Protein AF-A0A6J1KXQ1-F1 (afdb_monomer_lite)

Radius of gyration: 30.74 Å; chains: 1; bounding box: 51×50×82 Å

Structure (mmCIF, N/CA/C/O backbone):
data_AF-A0A6J1KXQ1-F1
#
_entry.id   AF-A0A6J1KXQ1-F1
#
loop_
_atom_site.group_PDB
_atom_site.id
_atom_site.type_symbol
_atom_site.label_atom_id
_atom_site.label_alt_id
_atom_site.label_comp_id
_atom_site.label_asym_id
_atom_site.label_entity_id
_atom_site.label_seq_id
_atom_site.pdbx_PDB_ins_code
_atom_site.Cartn_x
_atom_site.Cartn_y
_atom_site.Cartn_z
_atom_site.occupancy
_atom_site.B_iso_or_equiv
_atom_site.auth_seq_id
_atom_site.auth_comp_id
_atom_site.auth_asym_id
_atom_site.auth_atom_id
_atom_site.pdbx_PDB_model_num
ATOM 1 N N . MET A 1 1 ? 8.030 -15.011 -40.160 1.00 39.19 1 MET A N 1
ATOM 2 C CA . MET A 1 1 ? 8.715 -13.735 -40.463 1.00 39.19 1 MET A CA 1
ATOM 3 C C . MET A 1 1 ? 8.764 -12.886 -39.196 1.00 39.19 1 MET A C 1
ATOM 5 O O . MET A 1 1 ? 7.724 -12.435 -38.745 1.00 39.19 1 MET A O 1
ATOM 9 N N . ARG A 1 2 ? 9.942 -12.747 -38.571 1.00 48.31 2 ARG A N 1
ATOM 10 C CA . ARG A 1 2 ? 10.191 -11.894 -37.393 1.00 48.31 2 ARG A CA 1
ATOM 11 C C . ARG A 1 2 ? 11.111 -10.750 -37.828 1.00 48.31 2 ARG A C 1
ATOM 13 O O . ARG A 1 2 ? 12.315 -10.964 -37.844 1.00 48.31 2 ARG A O 1
ATOM 20 N N . HIS A 1 3 ? 10.586 -9.590 -38.219 1.00 50.69 3 HIS A N 1
ATOM 21 C CA . HIS A 1 3 ? 11.460 -8.466 -38.602 1.00 50.69 3 HIS A CA 1
ATOM 22 C C . HIS A 1 3 ? 10.944 -7.050 -38.288 1.00 50.69 3 HIS A C 1
ATOM 24 O O . HIS A 1 3 ? 11.648 -6.109 -38.593 1.00 50.69 3 HIS A O 1
ATOM 30 N N . ALA A 1 4 ? 9.807 -6.856 -37.610 1.00 56.34 4 ALA A N 1
ATOM 31 C CA . ALA A 1 4 ? 9.279 -5.498 -37.381 1.00 56.34 4 ALA A CA 1
ATOM 32 C C . ALA A 1 4 ? 9.903 -4.738 -36.183 1.00 56.34 4 ALA A C 1
ATOM 34 O O . ALA A 1 4 ? 9.775 -3.527 -36.081 1.00 56.34 4 ALA A O 1
ATOM 35 N N . SER A 1 5 ? 10.572 -5.429 -35.249 1.00 58.38 5 SER A N 1
ATOM 36 C CA . SER A 1 5 ? 11.021 -4.823 -33.977 1.00 58.38 5 SER A CA 1
ATOM 37 C C . SER A 1 5 ? 12.405 -4.162 -34.036 1.00 58.38 5 SER A C 1
ATOM 39 O O . SER A 1 5 ? 12.745 -3.416 -33.122 1.00 58.38 5 SER A O 1
ATOM 41 N N . LYS A 1 6 ? 13.216 -4.436 -35.066 1.00 60.62 6 LYS A N 1
ATOM 42 C CA . LYS A 1 6 ? 14.596 -3.919 -35.158 1.00 60.62 6 LYS A CA 1
ATOM 43 C C . LYS A 1 6 ? 14.711 -2.616 -35.947 1.00 60.62 6 LYS A C 1
ATOM 45 O O . LYS A 1 6 ? 15.696 -1.910 -35.771 1.00 60.62 6 LYS A O 1
ATOM 50 N N . ASP A 1 7 ? 13.703 -2.274 -36.742 1.00 57.94 7 ASP A N 1
ATOM 51 C CA . ASP A 1 7 ? 13.727 -1.088 -37.605 1.00 57.94 7 ASP A CA 1
ATOM 52 C C . ASP A 1 7 ? 13.718 0.220 -36.795 1.00 57.94 7 ASP A C 1
ATOM 54 O O . ASP A 1 7 ? 14.303 1.219 -37.206 1.00 57.94 7 ASP A O 1
ATOM 58 N N . LEU A 1 8 ? 13.147 0.193 -35.584 1.00 56.62 8 LEU A N 1
ATOM 59 C CA . LEU A 1 8 ? 13.133 1.332 -34.659 1.00 56.62 8 LEU A CA 1
ATOM 60 C C . LEU A 1 8 ? 14.508 1.630 -34.041 1.00 56.62 8 LEU A C 1
ATOM 62 O O . LEU A 1 8 ? 14.775 2.771 -33.676 1.00 56.62 8 LEU A O 1
ATOM 66 N N . LEU A 1 9 ? 15.402 0.637 -33.971 1.00 61.03 9 LEU A N 1
ATOM 67 C CA . LEU A 1 9 ? 16.758 0.807 -33.431 1.00 61.03 9 LEU A CA 1
ATOM 68 C C . LEU A 1 9 ? 17.703 1.501 -34.425 1.00 61.03 9 LEU A C 1
ATOM 70 O O . LEU A 1 9 ? 18.808 1.902 -34.067 1.00 61.03 9 LEU A O 1
ATOM 74 N N . CYS A 1 10 ? 17.296 1.641 -35.690 1.00 57.81 10 CYS A N 1
ATOM 75 C CA . CYS A 1 10 ? 18.100 2.296 -36.719 1.00 57.81 10 CYS A CA 1
ATOM 76 C C . CYS A 1 10 ? 17.979 3.830 -36.703 1.00 57.81 10 CYS A C 1
ATOM 78 O O . CYS A 1 10 ? 18.825 4.493 -37.299 1.00 57.81 10 CYS A O 1
ATOM 80 N N . LEU A 1 11 ? 16.977 4.391 -36.013 1.00 57.50 11 LEU A N 1
ATOM 81 C CA . LEU A 1 11 ? 16.743 5.840 -35.917 1.00 57.50 11 LEU A CA 1
ATOM 82 C C . LEU A 1 11 ? 17.670 6.547 -34.913 1.00 57.50 11 LEU A C 1
ATOM 84 O O . LEU A 1 11 ? 17.860 7.753 -35.007 1.00 57.50 11 LEU A O 1
ATOM 88 N N . GLU A 1 12 ? 18.272 5.808 -33.978 1.00 57.66 12 GLU A N 1
ATOM 89 C CA . GLU A 1 12 ? 19.123 6.355 -32.907 1.00 57.66 12 GLU A CA 1
ATOM 90 C C . GLU A 1 12 ? 20.571 6.636 -33.361 1.00 57.66 12 GLU A C 1
ATOM 92 O O . GLU A 1 12 ? 21.398 7.156 -32.607 1.00 57.66 12 GLU A O 1
ATOM 97 N N . ARG A 1 13 ? 20.920 6.294 -34.610 1.00 58.19 13 ARG A N 1
ATOM 98 C CA . ARG A 1 13 ? 22.289 6.454 -35.107 1.00 58.19 13 ARG A CA 1
ATOM 99 C C . ARG A 1 13 ? 22.569 7.938 -35.404 1.00 58.19 13 ARG A C 1
ATOM 101 O O . ARG A 1 13 ? 21.995 8.519 -36.320 1.00 58.19 13 ARG A O 1
ATOM 108 N N . LYS A 1 14 ? 23.468 8.512 -34.597 1.00 55.47 14 LYS A N 1
ATOM 109 C CA . LYS A 1 14 ? 23.847 9.931 -34.402 1.00 55.47 14 LYS A CA 1
ATOM 110 C C . LYS A 1 14 ? 24.273 10.769 -35.625 1.00 55.47 14 LYS A C 1
ATOM 112 O O . LYS A 1 14 ? 24.676 11.909 -35.430 1.00 55.47 14 LYS A O 1
ATOM 117 N N . ASP A 1 15 ? 24.120 10.283 -36.856 1.00 58.53 15 ASP A N 1
ATOM 118 C CA . ASP A 1 15 ? 24.667 10.941 -38.056 1.00 58.53 15 ASP A CA 1
ATOM 119 C C . ASP A 1 15 ? 23.608 11.366 -39.091 1.00 58.53 15 ASP A C 1
ATOM 121 O O . ASP A 1 15 ? 23.948 11.756 -40.209 1.00 58.53 15 ASP A O 1
ATOM 125 N N . LEU A 1 16 ? 22.314 11.305 -38.759 1.00 55.84 16 LEU A N 1
ATOM 126 C CA . LEU A 1 16 ? 21.260 11.778 -39.660 1.00 55.84 16 LEU A CA 1
ATOM 127 C C . LEU A 1 16 ? 20.941 13.261 -39.395 1.00 55.84 16 LEU A C 1
ATOM 129 O O . LEU A 1 16 ? 20.639 13.618 -38.255 1.00 55.84 16 LEU A O 1
ATOM 133 N N . PRO A 1 17 ? 20.963 14.138 -40.421 1.00 59.06 17 PRO A N 1
ATOM 134 C CA . PRO A 1 17 ? 20.551 15.528 -40.260 1.00 59.06 17 PRO A CA 1
ATOM 135 C C . PRO A 1 17 ? 19.095 15.575 -39.781 1.00 59.06 17 PRO A C 1
ATOM 137 O O . PRO A 1 17 ? 18.227 14.892 -40.332 1.00 59.06 17 PRO A O 1
ATOM 140 N N . SER A 1 18 ? 18.831 16.388 -38.758 1.00 57.72 18 SER A N 1
ATOM 141 C CA . SER A 1 18 ? 17.549 16.480 -38.038 1.00 57.72 18 SER A CA 1
ATOM 142 C C . SER A 1 18 ? 16.326 16.681 -38.947 1.00 57.72 18 SER A C 1
ATOM 144 O O . SER A 1 18 ? 15.243 16.191 -38.635 1.00 57.72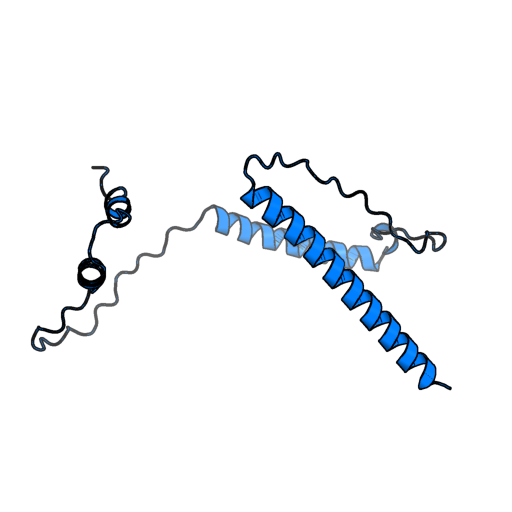 18 SER A O 1
ATOM 146 N N . SER A 1 19 ? 16.503 17.300 -40.118 1.00 57.25 19 SER A N 1
ATOM 147 C CA . SER A 1 19 ? 15.448 17.517 -41.120 1.00 57.25 19 SER A CA 1
ATOM 148 C C . SER A 1 19 ? 14.927 16.238 -41.803 1.00 57.25 19 SER A C 1
ATOM 150 O O . SER A 1 19 ? 13.789 16.212 -42.281 1.00 57.25 19 SER A O 1
ATOM 152 N N . SER A 1 20 ? 15.726 15.165 -41.850 1.00 57.50 20 SER A N 1
ATOM 153 C CA . SER A 1 20 ? 15.358 13.894 -42.500 1.00 57.50 20 SER A CA 1
ATOM 154 C C . SER A 1 20 ? 14.415 13.050 -41.632 1.00 57.50 20 SER A C 1
ATOM 156 O O . SER A 1 20 ? 13.484 12.420 -42.139 1.00 57.50 20 SER A O 1
ATOM 158 N N . LEU A 1 21 ? 14.603 13.094 -40.308 1.00 62.31 21 LEU A N 1
ATOM 159 C CA . LEU A 1 21 ? 13.787 12.352 -39.343 1.00 62.31 21 LEU A CA 1
ATOM 160 C C . LEU A 1 21 ? 12.356 12.913 -39.301 1.00 62.31 21 LEU A C 1
ATOM 162 O O . LEU A 1 21 ? 11.390 12.165 -39.460 1.00 62.31 21 LEU A O 1
ATOM 166 N N . GLU A 1 22 ? 12.213 14.235 -39.169 1.00 60.06 22 GLU A N 1
ATOM 167 C CA . GLU A 1 22 ? 10.897 14.890 -39.121 1.00 60.06 22 GLU A CA 1
ATOM 168 C C . GLU A 1 22 ? 10.073 14.635 -40.391 1.00 60.06 22 GLU A C 1
ATOM 170 O O . GLU A 1 22 ? 8.864 14.423 -40.319 1.00 60.06 22 GLU A O 1
ATOM 175 N N . SER A 1 23 ? 10.730 14.555 -41.552 1.00 62.12 23 SER A N 1
ATOM 176 C CA . SER A 1 23 ? 10.072 14.264 -42.832 1.00 62.12 23 SER A CA 1
ATOM 177 C C . SER A 1 23 ? 9.555 12.820 -42.942 1.00 62.12 23 SER A C 1
ATOM 179 O O . SER A 1 23 ? 8.597 12.577 -43.674 1.00 62.12 23 SER A O 1
ATOM 181 N N . SER A 1 24 ? 10.159 11.870 -42.219 1.00 59.56 24 SER A N 1
ATOM 182 C CA . SER A 1 24 ? 9.761 10.450 -42.196 1.00 59.56 24 SER A CA 1
ATOM 183 C C . SER A 1 24 ? 8.602 10.173 -41.226 1.00 59.56 24 SER A C 1
ATOM 185 O O . SER A 1 24 ? 7.798 9.269 -41.449 1.00 59.56 24 SER A O 1
ATOM 187 N N . LEU A 1 25 ? 8.471 10.982 -40.167 1.00 60.22 25 LEU A N 1
ATOM 188 C CA . LEU A 1 25 ? 7.388 10.871 -39.179 1.00 60.22 25 LEU A CA 1
ATOM 189 C C . LEU A 1 25 ? 6.097 11.600 -39.589 1.00 60.22 25 LEU A C 1
ATOM 191 O O . LEU A 1 25 ? 5.052 11.421 -38.960 1.00 60.22 25 LEU A O 1
ATOM 195 N N . LEU A 1 26 ? 6.137 12.414 -40.645 1.00 59.78 26 LEU A N 1
ATOM 196 C CA . LEU A 1 26 ? 4.966 13.120 -41.158 1.00 59.78 26 LEU A CA 1
ATOM 197 C C . LEU A 1 26 ? 4.094 12.196 -42.020 1.00 59.78 26 LEU A C 1
ATOM 199 O O . LEU A 1 26 ? 4.280 12.057 -43.226 1.00 59.78 26 LEU A O 1
ATOM 203 N N . VAL A 1 27 ? 3.068 11.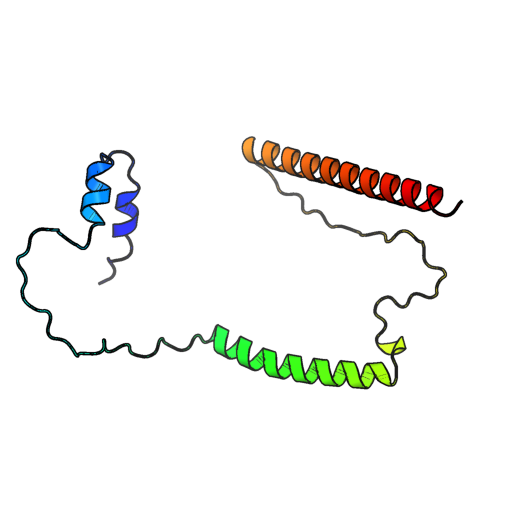617 -41.395 1.00 55.69 27 VAL A N 1
ATOM 204 C CA . VAL A 1 27 ? 2.059 10.751 -42.040 1.00 55.69 27 VAL A CA 1
ATOM 205 C C . VAL A 1 27 ? 1.103 11.525 -42.972 1.00 55.69 27 VAL A C 1
ATOM 207 O O . VAL A 1 27 ? 0.427 10.927 -43.806 1.00 55.69 27 VAL A O 1
ATOM 210 N N . CYS A 1 28 ? 1.081 12.862 -42.922 1.00 48.38 28 CYS A N 1
ATOM 211 C CA . CYS A 1 28 ? 0.237 13.689 -43.791 1.00 48.38 28 CYS A CA 1
ATOM 212 C C . CYS A 1 28 ? 1.070 14.565 -44.735 1.00 48.38 28 CYS A C 1
ATOM 214 O O . CYS A 1 28 ? 1.502 15.664 -44.386 1.00 48.38 28 CYS A O 1
ATOM 216 N N . LYS A 1 29 ? 1.246 14.101 -45.976 1.00 53.00 29 LYS A N 1
ATOM 217 C CA . LYS A 1 29 ? 1.860 14.881 -47.058 1.00 53.00 29 LYS A CA 1
ATOM 218 C C . LYS A 1 29 ? 0.860 15.932 -47.556 1.00 53.00 29 LYS A C 1
ATOM 220 O O . LYS A 1 29 ? -0.182 15.587 -48.110 1.00 53.00 29 LYS A O 1
ATOM 225 N N . LYS A 1 30 ? 1.172 17.220 -47.377 1.00 56.25 30 LYS A N 1
ATOM 226 C CA . LYS A 1 30 ? 0.293 18.369 -47.686 1.00 56.25 30 LYS A CA 1
ATOM 227 C C . LYS A 1 30 ? 0.132 18.649 -49.193 1.00 56.25 30 LYS A C 1
ATOM 229 O O . LYS A 1 30 ? 0.054 19.798 -49.598 1.00 56.25 30 LYS A O 1
ATOM 234 N N . ASN A 1 31 ? 0.087 17.628 -50.048 1.00 55.72 31 ASN A N 1
ATOM 235 C CA . ASN A 1 31 ? -0.064 17.810 -51.492 1.00 55.72 31 ASN A CA 1
ATOM 236 C C . ASN A 1 31 ? -0.892 16.662 -52.094 1.00 55.72 31 ASN A C 1
ATOM 238 O O . ASN A 1 31 ? -0.374 15.846 -52.852 1.00 55.72 31 ASN A O 1
ATOM 242 N N . SER A 1 32 ? -2.179 16.572 -51.766 1.00 47.19 32 SER A N 1
ATOM 243 C CA . SER A 1 32 ? -3.124 15.885 -52.650 1.00 47.19 32 SER A CA 1
ATOM 244 C C . SER A 1 32 ? -4.471 16.589 -52.602 1.00 47.19 32 SER A C 1
ATOM 246 O O . SER A 1 32 ? -4.997 16.935 -51.546 1.00 47.19 32 SER A O 1
ATOM 248 N N . THR A 1 33 ? -4.955 16.904 -53.793 1.00 45.31 33 THR A N 1
ATOM 249 C CA . THR A 1 33 ? -6.247 17.509 -54.060 1.00 45.31 33 THR A CA 1
ATOM 250 C C . THR A 1 33 ? -7.362 16.648 -53.476 1.00 45.31 33 THR A C 1
ATOM 252 O O . THR A 1 33 ? -7.373 15.430 -53.631 1.00 45.31 33 THR A O 1
ATOM 255 N N . SER A 1 34 ? -8.295 17.326 -52.806 1.00 49.50 34 SER A N 1
ATOM 256 C CA . SER A 1 34 ? -9.568 16.825 -52.290 1.00 49.50 34 SER A CA 1
ATOM 257 C C . SER A 1 34 ? -10.181 15.728 -53.170 1.00 49.50 34 SER A C 1
ATOM 259 O O . SER A 1 34 ? -10.828 16.019 -54.176 1.00 49.50 34 SER A O 1
ATOM 261 N N . LYS A 1 35 ? -10.044 14.470 -52.745 1.00 46.31 35 LYS A N 1
ATOM 262 C CA . LYS A 1 35 ? -11.092 13.472 -52.945 1.00 46.31 35 LYS A CA 1
ATOM 263 C C . LYS A 1 35 ? -11.777 13.288 -51.603 1.00 46.31 35 LYS A C 1
ATOM 265 O O . LYS A 1 35 ? -11.135 12.979 -50.605 1.00 46.31 35 LYS A O 1
ATOM 270 N N . GLU A 1 36 ? -13.067 13.575 -51.612 1.00 47.41 36 GLU A N 1
ATOM 271 C CA . GLU A 1 36 ? -13.991 13.422 -50.501 1.00 47.41 36 GLU A CA 1
ATOM 272 C C . GLU A 1 36 ? -13.792 12.045 -49.835 1.00 47.41 36 GLU A C 1
ATOM 274 O O . GLU A 1 36 ? -13.915 11.021 -50.515 1.00 47.41 36 GLU A O 1
ATOM 279 N N . PRO A 1 37 ? -13.435 11.973 -48.538 1.00 41.03 37 PRO A N 1
ATOM 280 C CA . PRO A 1 37 ? -13.399 10.702 -47.845 1.00 41.03 37 PRO A CA 1
ATOM 281 C C . PRO A 1 37 ? -14.842 10.256 -47.640 1.00 41.03 37 PRO A C 1
ATOM 283 O O . PRO A 1 37 ? -15.632 10.964 -47.011 1.00 41.03 37 PRO A O 1
ATOM 286 N N . CYS A 1 38 ? -15.169 9.083 -48.181 1.00 43.22 38 CYS A N 1
ATOM 287 C CA . CYS A 1 38 ? -16.414 8.375 -47.922 1.00 43.22 38 CYS A CA 1
ATOM 288 C C . CYS A 1 38 ? -16.682 8.376 -46.409 1.00 43.22 38 CYS A C 1
ATOM 290 O O . CYS A 1 38 ? -15.968 7.743 -45.630 1.00 43.22 38 CYS A O 1
ATOM 292 N N . ARG A 1 39 ? -17.677 9.156 -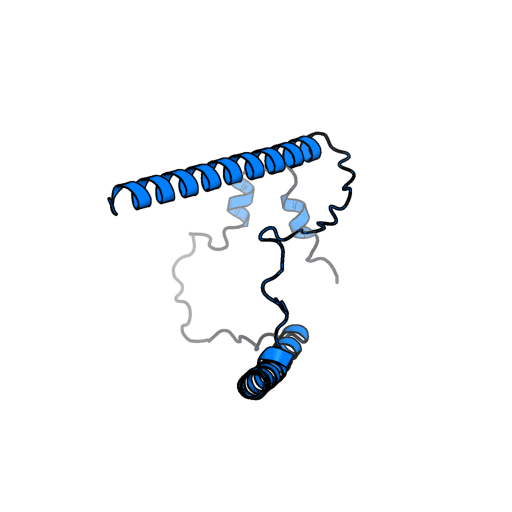45.980 1.00 55.81 39 ARG A N 1
ATOM 293 C CA . ARG A 1 39 ? -18.173 9.123 -44.608 1.00 55.81 39 ARG A CA 1
ATOM 294 C C . ARG A 1 39 ? -18.888 7.786 -44.397 1.00 55.81 39 ARG A C 1
ATOM 296 O O . ARG A 1 39 ? -19.710 7.406 -45.225 1.00 55.81 39 ARG A O 1
ATOM 303 N N . ASN A 1 40 ? -18.637 7.181 -43.232 1.00 53.22 40 ASN A N 1
ATOM 304 C CA . ASN A 1 40 ? -19.484 6.210 -42.514 1.00 53.22 40 ASN A CA 1
ATOM 305 C C . ASN A 1 40 ? -19.033 4.742 -42.428 1.00 53.22 40 ASN A C 1
ATOM 307 O O . ASN A 1 40 ? -19.854 3.902 -42.070 1.00 53.22 40 ASN A O 1
ATOM 311 N N . GLU A 1 41 ? -17.756 4.410 -42.603 1.00 60.25 41 GLU A N 1
ATOM 312 C CA . GLU A 1 41 ? -17.254 3.126 -42.091 1.00 60.25 41 GLU A CA 1
ATOM 313 C C . GLU A 1 41 ? -16.558 3.354 -40.750 1.00 60.25 41 GLU A C 1
ATOM 315 O O . GLU A 1 41 ? -15.445 3.875 -40.664 1.00 60.25 41 GLU A O 1
ATOM 320 N N . LYS A 1 42 ? -17.275 3.029 -39.667 1.00 68.81 42 LYS A N 1
ATOM 321 C CA . LYS A 1 42 ? -16.702 2.981 -38.320 1.00 68.81 42 LYS A CA 1
ATOM 322 C C . LYS A 1 42 ? -15.528 1.996 -38.385 1.00 68.81 42 LYS A C 1
ATOM 324 O O . LYS A 1 42 ? -15.754 0.874 -38.842 1.00 68.81 42 LYS A O 1
ATOM 329 N N . PRO A 1 43 ? -14.307 2.373 -37.964 1.00 62.22 43 PRO A N 1
ATOM 330 C CA . PRO A 1 43 ? -13.193 1.438 -37.945 1.00 62.22 43 PRO A CA 1
ATOM 331 C C . PRO A 1 43 ? -13.636 0.183 -37.199 1.00 62.22 43 PRO A C 1
ATOM 333 O O . PRO A 1 43 ? -14.209 0.294 -36.111 1.00 62.22 43 PRO A O 1
ATOM 336 N N . ILE A 1 44 ? -13.417 -0.994 -37.786 1.00 65.12 44 ILE A N 1
ATOM 337 C CA . ILE A 1 44 ? -13.645 -2.260 -37.092 1.00 65.12 44 ILE A CA 1
ATOM 338 C C . ILE A 1 44 ? -12.571 -2.343 -36.006 1.00 65.12 44 ILE A C 1
ATOM 340 O O . ILE A 1 44 ? -11.472 -2.849 -36.211 1.00 65.12 44 ILE A O 1
ATOM 344 N N . THR A 1 45 ? -12.861 -1.751 -34.853 1.00 65.06 45 THR A N 1
ATOM 345 C CA . THR A 1 45 ? -12.089 -1.932 -33.632 1.00 65.06 45 THR A CA 1
ATOM 346 C C . THR A 1 45 ? -12.617 -3.188 -32.970 1.00 65.06 45 THR A C 1
ATOM 348 O O . THR A 1 45 ? -13.595 -3.145 -32.2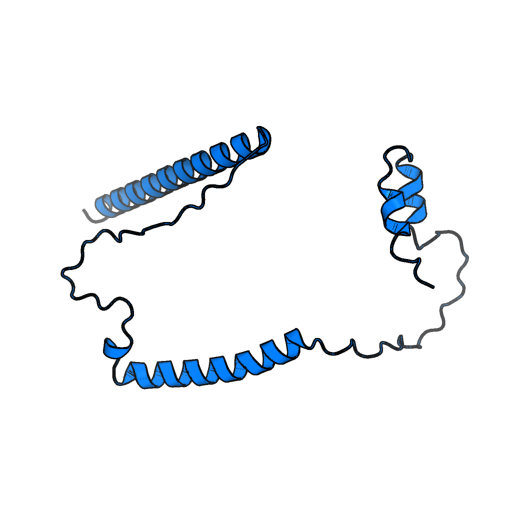22 1.00 65.06 45 THR A O 1
ATOM 351 N N . GLU A 1 46 ? -11.984 -4.310 -33.290 1.00 72.75 46 GLU A N 1
ATOM 352 C CA . GLU A 1 46 ? -12.058 -5.511 -32.465 1.00 72.75 46 GLU A CA 1
ATOM 353 C C . GLU A 1 46 ? -11.739 -5.127 -31.005 1.00 72.75 46 GLU A C 1
ATOM 355 O O . GLU A 1 46 ? -10.803 -4.348 -30.765 1.00 72.75 46 GLU A O 1
ATOM 360 N N . PRO A 1 47 ? -12.504 -5.614 -30.013 1.00 75.88 47 PRO A N 1
ATOM 361 C CA . PRO A 1 47 ? -12.210 -5.351 -28.613 1.00 75.88 47 PRO A CA 1
ATOM 362 C C . PRO A 1 47 ? -10.792 -5.816 -28.281 1.00 75.88 47 PRO A C 1
ATOM 364 O O . PRO A 1 47 ? -10.401 -6.933 -28.621 1.00 75.88 47 PRO A O 1
ATOM 367 N N . ALA A 1 48 ? -10.027 -4.972 -27.586 1.00 70.94 48 ALA A N 1
ATOM 368 C CA . ALA A 1 48 ? -8.692 -5.345 -27.142 1.00 70.94 48 ALA A CA 1
ATOM 369 C C . ALA A 1 48 ? -8.744 -6.668 -26.343 1.00 70.94 48 ALA A C 1
ATOM 371 O O . ALA A 1 48 ? -9.656 -6.852 -25.524 1.00 70.94 48 ALA A O 1
ATOM 372 N N . PRO A 1 49 ? -7.779 -7.586 -26.543 1.00 76.69 49 PRO A N 1
ATOM 373 C CA . PRO A 1 49 ? -7.720 -8.831 -25.790 1.00 76.69 49 PRO A CA 1
ATOM 374 C C . PRO A 1 49 ? -7.731 -8.547 -24.285 1.00 76.69 49 PRO A C 1
ATOM 376 O O . PRO A 1 49 ? -6.976 -7.705 -23.793 1.00 76.69 49 PRO A O 1
ATOM 379 N N . LYS A 1 50 ? -8.593 -9.243 -23.535 1.00 79.06 50 LYS A N 1
ATOM 380 C CA . LYS A 1 50 ? -8.698 -9.049 -22.084 1.00 79.06 50 LYS A CA 1
ATOM 381 C C . LYS A 1 50 ? -7.359 -9.384 -21.424 1.00 79.06 50 LYS A C 1
ATOM 383 O O . LYS A 1 50 ? -6.888 -10.515 -21.508 1.00 79.06 50 LYS A O 1
ATOM 388 N N . SER A 1 51 ? -6.769 -8.410 -20.733 1.00 82.75 51 SER A N 1
ATOM 389 C CA . SER A 1 51 ? -5.566 -8.638 -19.931 1.00 82.75 51 SER A CA 1
ATOM 390 C C . SER A 1 51 ? -5.873 -9.612 -18.794 1.00 82.75 51 SER A C 1
ATOM 392 O O . SER A 1 51 ? -6.749 -9.363 -17.963 1.00 82.75 51 SER A O 1
ATOM 394 N N . GLN A 1 52 ? -5.120 -10.712 -18.738 1.00 86.38 52 GLN A N 1
ATOM 395 C CA . GLN A 1 52 ? -5.224 -11.700 -17.665 1.00 86.38 52 GLN A CA 1
ATOM 396 C C . GLN A 1 52 ? -4.891 -11.086 -16.296 1.00 86.38 52 GLN A C 1
ATOM 398 O O . GLN A 1 52 ? -5.489 -11.462 -15.291 1.00 86.38 52 GLN A O 1
ATOM 403 N N . VAL A 1 53 ? -3.962 -10.126 -16.256 1.00 90.44 53 VAL A N 1
ATOM 404 C CA . VAL A 1 53 ? -3.555 -9.437 -15.023 1.00 90.44 53 VAL A CA 1
ATOM 405 C C . VAL A 1 53 ? -4.664 -8.505 -14.543 1.00 90.44 53 VAL A C 1
ATOM 407 O O . VAL A 1 53 ? -5.075 -8.594 -13.391 1.00 90.44 53 VAL A O 1
ATOM 410 N N . LEU A 1 54 ? -5.209 -7.663 -15.429 1.00 89.88 54 LEU A N 1
ATOM 411 C CA . LEU A 1 54 ? -6.259 -6.708 -15.051 1.00 89.88 54 LEU A CA 1
ATOM 412 C C . LEU A 1 54 ? -7.562 -7.406 -14.644 1.00 89.88 54 LEU A C 1
ATOM 414 O O . LEU A 1 54 ? -8.259 -6.916 -13.760 1.00 89.88 54 LEU A O 1
ATOM 418 N N . GLY A 1 55 ? -7.866 -8.565 -15.239 1.00 88.56 55 GLY A N 1
ATOM 419 C CA . GLY A 1 55 ? -8.967 -9.418 -14.789 1.00 88.56 55 GLY A CA 1
ATOM 420 C C . GLY A 1 55 ? -8.796 -9.842 -13.330 1.00 88.56 55 GLY A C 1
ATOM 421 O O . GLY A 1 55 ? -9.662 -9.559 -12.511 1.00 88.56 55 GLY A O 1
ATOM 422 N N . ARG A 1 56 ? -7.632 -10.410 -12.986 1.00 91.19 56 ARG A N 1
ATOM 423 C CA . ARG A 1 56 ? -7.331 -10.851 -11.612 1.00 91.19 56 ARG A CA 1
ATOM 424 C C . ARG A 1 56 ? -7.331 -9.703 -10.607 1.00 91.19 56 ARG A C 1
ATOM 426 O O . ARG A 1 56 ? -7.842 -9.871 -9.508 1.00 91.19 56 ARG A O 1
ATOM 433 N N . VAL A 1 57 ? -6.777 -8.546 -10.975 1.00 94.94 57 VAL A N 1
ATOM 434 C CA . VAL A 1 57 ? -6.790 -7.356 -10.108 1.00 94.94 57 VAL A CA 1
ATOM 435 C C . VAL A 1 57 ? -8.228 -6.923 -9.840 1.00 94.94 57 VAL A C 1
ATOM 437 O O . VAL A 1 57 ? -8.592 -6.712 -8.689 1.00 94.94 57 VAL A O 1
ATOM 440 N N . LYS A 1 58 ? -9.069 -6.851 -10.877 1.00 92.12 58 LYS A N 1
ATOM 441 C CA . LYS A 1 58 ? -10.483 -6.497 -10.725 1.00 92.12 58 LYS A CA 1
ATOM 442 C C . LYS A 1 58 ? -11.220 -7.474 -9.802 1.00 92.12 58 LYS A C 1
ATOM 444 O O . LYS A 1 58 ? -11.992 -7.031 -8.958 1.00 92.12 58 LYS A O 1
ATOM 449 N N . ASP A 1 59 ? -10.962 -8.771 -9.942 1.00 92.81 59 ASP A N 1
ATOM 450 C CA . ASP A 1 59 ? -11.582 -9.797 -9.101 1.00 92.81 59 ASP A CA 1
ATOM 451 C C . ASP A 1 59 ? -11.096 -9.689 -7.639 1.00 92.81 59 ASP A C 1
ATOM 453 O O . ASP A 1 59 ? -11.898 -9.758 -6.707 1.00 92.81 59 ASP A O 1
ATOM 457 N N . PHE A 1 60 ? -9.803 -9.413 -7.426 1.00 96.25 60 PHE A N 1
ATOM 458 C CA . PHE A 1 60 ? -9.217 -9.211 -6.096 1.00 96.25 60 PHE A CA 1
ATOM 459 C C . PHE A 1 60 ? -9.777 -7.980 -5.370 1.00 96.25 60 PHE A C 1
ATOM 461 O O . PHE A 1 60 ? -10.008 -8.035 -4.164 1.00 96.25 60 PHE A O 1
ATOM 468 N N . LEU A 1 61 ? -10.047 -6.882 -6.085 1.00 97.19 61 LEU A N 1
ATOM 469 C CA . LEU A 1 61 ? -10.616 -5.668 -5.485 1.00 97.19 61 LEU A CA 1
ATOM 470 C C . LEU A 1 61 ? -11.988 -5.915 -4.836 1.00 97.19 61 LEU A C 1
ATOM 472 O O . LEU A 1 61 ? -12.302 -5.293 -3.822 1.00 97.19 61 LEU A O 1
ATOM 476 N N . GLY A 1 62 ? -12.789 -6.834 -5.386 1.00 94.69 62 GLY A N 1
ATOM 477 C CA . GLY A 1 62 ? -14.060 -7.241 -4.781 1.00 94.69 62 GLY A CA 1
ATOM 478 C C . GLY A 1 62 ? -13.859 -7.938 -3.435 1.00 94.69 62 GLY A C 1
ATOM 479 O O . GLY A 1 62 ? -14.450 -7.527 -2.437 1.00 94.69 62 GLY A O 1
ATOM 480 N N . VAL A 1 63 ? -12.959 -8.925 -3.398 1.00 97.00 63 VAL A N 1
ATOM 481 C CA . VAL A 1 63 ? -12.592 -9.660 -2.174 1.00 97.00 63 VAL A CA 1
ATOM 482 C C . VAL A 1 63 ? -12.032 -8.712 -1.112 1.00 97.00 63 VAL A C 1
ATOM 484 O O . VAL A 1 63 ? -12.438 -8.766 0.048 1.00 97.00 63 VAL A O 1
ATOM 487 N N . LEU A 1 64 ? -11.144 -7.798 -1.511 1.00 97.19 64 LEU A N 1
ATOM 488 C CA . LEU A 1 64 ? -10.569 -6.798 -0.613 1.00 97.19 64 LEU A CA 1
ATOM 489 C C . LEU A 1 64 ? -11.644 -5.867 -0.036 1.00 97.19 64 LEU A C 1
ATOM 491 O O . LEU A 1 64 ? -11.619 -5.555 1.151 1.00 97.19 64 LEU A O 1
ATOM 495 N N . SER A 1 65 ? -12.611 -5.434 -0.851 1.00 96.81 65 SER A N 1
ATOM 496 C CA . SER A 1 65 ? -13.708 -4.581 -0.382 1.00 96.81 65 SER A CA 1
ATOM 497 C C . SER A 1 65 ? -14.575 -5.280 0.667 1.00 96.81 65 SER A C 1
ATOM 499 O O . SER A 1 65 ? -14.949 -4.658 1.662 1.00 96.81 65 SER A O 1
ATOM 501 N N . GLU A 1 66 ? -14.884 -6.559 0.465 1.00 97.19 66 GLU A N 1
ATOM 502 C CA . GLU A 1 66 ? -15.650 -7.354 1.426 1.00 97.19 66 GLU A CA 1
ATOM 503 C C . GLU A 1 66 ? -14.878 -7.552 2.735 1.00 97.19 66 GLU A C 1
ATOM 505 O O . GLU A 1 66 ? -15.419 -7.286 3.812 1.00 97.19 66 GLU A O 1
ATOM 510 N N . ALA A 1 67 ? -13.596 -7.914 2.645 1.00 96.62 67 ALA A N 1
ATOM 511 C CA . ALA A 1 67 ? -12.719 -8.037 3.805 1.00 96.62 67 ALA A CA 1
ATOM 512 C C . ALA A 1 67 ? -12.626 -6.720 4.595 1.00 96.62 67 ALA A C 1
ATOM 514 O O . ALA A 1 67 ? -12.743 -6.733 5.818 1.00 96.62 67 ALA A O 1
ATOM 515 N N . ASN A 1 68 ? -12.515 -5.579 3.907 1.00 95.56 68 ASN A N 1
ATOM 516 C CA . ASN A 1 68 ? -12.468 -4.263 4.548 1.00 95.56 68 ASN A CA 1
ATOM 517 C C . ASN A 1 68 ? -13.779 -3.913 5.264 1.00 95.56 68 ASN A C 1
ATOM 519 O O . ASN A 1 68 ? -13.746 -3.355 6.358 1.00 95.56 68 ASN A O 1
ATOM 523 N N . LYS A 1 69 ? -14.939 -4.242 4.679 1.00 95.88 69 LYS A N 1
ATOM 524 C CA . LYS A 1 69 ? -16.239 -4.025 5.338 1.00 95.88 69 LYS A CA 1
ATOM 525 C C . LYS A 1 69 ? -16.373 -4.867 6.600 1.00 95.88 69 LYS A C 1
ATOM 527 O O . LYS A 1 69 ? -16.841 -4.357 7.613 1.00 95.88 69 LYS A O 1
ATOM 532 N N . LYS A 1 70 ? -15.956 -6.134 6.534 1.00 94.94 70 LYS A N 1
ATOM 533 C CA . LYS A 1 70 ? -15.951 -7.024 7.694 1.00 94.94 70 LYS A CA 1
ATOM 534 C C . LYS A 1 70 ? -15.026 -6.492 8.786 1.00 94.94 70 LYS A C 1
ATOM 536 O O . LYS A 1 70 ? -15.469 -6.341 9.913 1.00 94.94 70 LYS A O 1
ATOM 541 N N . LEU A 1 71 ? -13.797 -6.115 8.433 1.00 92.44 71 LEU A N 1
ATOM 542 C CA . LEU A 1 71 ? -12.840 -5.526 9.369 1.00 92.44 71 LEU A CA 1
ATOM 543 C C . LEU A 1 71 ? -13.409 -4.281 10.066 1.00 92.44 71 LEU A C 1
ATOM 545 O O . LEU A 1 71 ? -13.286 -4.149 11.275 1.00 92.44 71 LEU A O 1
ATOM 549 N N . GLN A 1 72 ? -14.076 -3.388 9.327 1.00 91.44 72 GLN A N 1
ATOM 550 C CA . GLN A 1 72 ? -14.702 -2.193 9.906 1.00 91.44 72 GLN A CA 1
ATOM 551 C C . GLN A 1 72 ? -15.884 -2.502 10.830 1.00 91.44 72 GLN A C 1
ATOM 553 O O . GLN A 1 72 ? -16.153 -1.717 11.734 1.00 91.44 72 GLN A O 1
ATOM 558 N N . LEU A 1 73 ? -16.634 -3.575 10.574 1.00 93.44 73 LEU A N 1
ATOM 559 C CA . LEU A 1 73 ? -17.701 -4.015 11.472 1.00 93.44 73 LEU A CA 1
ATOM 560 C C . LEU A 1 73 ? -17.105 -4.635 12.734 1.00 93.44 73 LEU A C 1
ATOM 562 O O . LEU A 1 73 ? -17.425 -4.185 13.826 1.00 93.44 73 LEU A O 1
ATOM 566 N N . ASP A 1 74 ? -16.179 -5.578 12.574 1.00 91.00 74 ASP A N 1
ATOM 567 C CA . ASP A 1 74 ? -15.547 -6.278 13.691 1.00 91.00 74 ASP A CA 1
ATOM 568 C C . ASP A 1 74 ? -14.776 -5.301 14.606 1.00 91.00 74 ASP A C 1
ATOM 570 O O . ASP A 1 74 ? -14.815 -5.434 15.826 1.00 91.00 74 ASP A O 1
ATOM 574 N N . ALA A 1 75 ? -14.124 -4.279 14.039 1.00 89.88 75 ALA A N 1
ATOM 575 C CA . ALA A 1 75 ? -13.405 -3.256 14.802 1.00 89.88 75 ALA A CA 1
ATOM 576 C C . ALA A 1 75 ? -14.317 -2.259 15.537 1.00 89.88 75 ALA A C 1
ATOM 578 O O . ALA A 1 75 ? -13.851 -1.574 16.442 1.00 89.88 75 ALA A O 1
ATOM 579 N N . LYS A 1 76 ? -15.605 -2.146 15.179 1.00 88.81 76 LYS A N 1
ATOM 580 C CA . LYS A 1 76 ? -16.553 -1.350 15.981 1.00 88.81 76 LYS A CA 1
ATOM 581 C C . LYS A 1 76 ? -16.898 -2.037 17.295 1.00 88.81 76 LYS A C 1
ATOM 583 O O . LYS A 1 76 ? -17.136 -1.341 18.277 1.00 88.81 76 LYS A O 1
ATOM 588 N N . ASP A 1 77 ? -16.946 -3.365 17.283 1.00 87.69 77 ASP A N 1
ATOM 589 C CA . ASP A 1 77 ? -17.303 -4.161 18.454 1.00 87.69 77 ASP A CA 1
ATOM 590 C C . ASP A 1 77 ? -16.092 -4.386 19.376 1.00 87.69 77 ASP A C 1
ATOM 592 O O . ASP A 1 77 ? -16.251 -4.417 20.593 1.00 87.69 77 ASP A O 1
ATOM 596 N N . ASP A 1 78 ? -14.884 -4.503 18.810 1.00 86.19 78 ASP A N 1
ATOM 597 C CA . ASP A 1 78 ? -13.635 -4.737 19.547 1.00 86.19 78 ASP A CA 1
ATOM 598 C C . ASP A 1 78 ? -12.467 -3.980 18.892 1.00 86.19 78 ASP A C 1
ATOM 600 O O . ASP A 1 78 ? -11.668 -4.544 18.145 1.00 86.19 78 ASP A O 1
ATOM 604 N N . ALA A 1 79 ? -12.410 -2.665 19.118 1.00 83.56 79 ALA A N 1
ATOM 605 C CA . ALA A 1 79 ? -11.399 -1.798 18.511 1.00 83.56 79 ALA A CA 1
ATOM 606 C C . ALA A 1 79 ? -9.976 -2.110 19.001 1.00 83.56 79 ALA A C 1
ATOM 608 O O . ALA A 1 79 ? -9.039 -2.043 18.209 1.00 83.56 79 ALA A O 1
ATOM 609 N N . GLU A 1 80 ? -9.821 -2.492 20.274 1.00 84.19 80 GLU A N 1
ATOM 610 C CA . GLU A 1 80 ? -8.521 -2.800 20.888 1.00 84.19 80 GLU A CA 1
ATOM 611 C C . GLU A 1 80 ? -7.848 -4.002 20.219 1.00 84.19 80 GLU A C 1
ATOM 613 O O . GLU A 1 80 ? -6.644 -3.993 19.982 1.00 84.19 80 GLU A O 1
ATOM 618 N N . LYS A 1 81 ? -8.619 -5.020 19.822 1.00 85.81 81 LYS A N 1
ATOM 619 C CA . LYS A 1 81 ? -8.083 -6.186 19.105 1.00 85.81 81 LYS A CA 1
ATOM 620 C C . LYS A 1 81 ? -7.469 -5.854 17.741 1.00 85.81 81 LYS A C 1
ATOM 622 O O . LYS A 1 81 ? -6.635 -6.618 17.249 1.00 85.81 81 LYS A O 1
ATOM 627 N N . TYR A 1 82 ? -7.909 -4.768 17.109 1.00 82.44 82 TYR A N 1
ATOM 628 C CA . TYR A 1 82 ? -7.410 -4.314 15.808 1.00 82.44 82 TYR A CA 1
ATOM 629 C C . TYR A 1 82 ? -6.526 -3.068 15.918 1.00 82.44 82 TYR A C 1
ATOM 631 O O . TYR A 1 82 ? -6.168 -2.495 14.886 1.00 82.44 82 TYR A O 1
ATOM 639 N N . ASP A 1 83 ? -6.166 -2.662 17.136 1.00 83.12 83 ASP A N 1
ATOM 640 C CA . ASP A 1 83 ? -5.173 -1.624 17.355 1.00 83.12 83 ASP A CA 1
ATOM 641 C C . ASP A 1 83 ? -3.789 -2.160 16.964 1.00 83.12 83 ASP A C 1
ATOM 643 O O . ASP A 1 83 ? -3.252 -3.092 17.562 1.00 83.12 83 ASP A O 1
ATOM 647 N N . ILE A 1 84 ? -3.242 -1.599 15.888 1.00 79.56 84 ILE A N 1
ATOM 648 C CA . ILE A 1 84 ? -1.926 -1.964 15.355 1.00 79.56 84 ILE A CA 1
ATOM 649 C C . ILE A 1 84 ? -0.789 -1.299 16.125 1.00 79.56 84 ILE A C 1
ATOM 651 O O . ILE A 1 84 ? 0.348 -1.761 16.035 1.00 79.56 84 ILE A O 1
ATOM 655 N N . GLU A 1 85 ? -1.081 -0.205 16.826 1.00 78.06 85 GLU A N 1
ATOM 656 C CA . GLU A 1 85 ? -0.089 0.556 17.575 1.00 78.06 85 GLU A CA 1
ATOM 657 C C . GLU A 1 85 ? -0.041 0.070 19.030 1.00 78.06 85 GLU A C 1
ATOM 659 O O . GLU A 1 85 ? 1.030 0.091 19.629 1.00 78.06 85 GLU A O 1
ATOM 664 N N . ALA A 1 86 ? -1.167 -0.436 19.557 1.00 72.62 86 ALA A N 1
ATOM 665 C CA . ALA A 1 86 ? -1.320 -0.991 20.907 1.00 72.62 86 ALA A CA 1
ATOM 666 C C . ALA A 1 86 ? -0.674 -0.096 21.979 1.00 72.62 86 ALA A C 1
ATOM 668 O O . ALA A 1 86 ? 0.009 -0.580 22.884 1.00 72.62 86 ALA A O 1
ATOM 669 N N . LEU A 1 87 ? -0.848 1.222 21.825 1.00 75.69 87 LEU A N 1
ATOM 670 C CA . LEU A 1 87 ? -0.140 2.204 22.635 1.00 75.69 87 LEU A CA 1
ATOM 671 C C . LEU A 1 87 ? -0.781 2.278 24.021 1.00 75.69 87 LEU A C 1
ATOM 673 O O . LEU A 1 87 ? -1.909 2.744 24.186 1.00 75.69 87 LEU A O 1
ATOM 677 N N . ASN A 1 88 ? -0.023 1.910 25.046 1.00 80.25 88 ASN A N 1
ATOM 678 C CA . ASN A 1 88 ? -0.465 1.911 26.439 1.00 80.25 88 ASN A CA 1
ATOM 679 C C . ASN A 1 88 ? -0.246 3.276 27.128 1.00 80.25 88 ASN A C 1
ATOM 681 O O . ASN A 1 88 ? -0.467 3.422 28.334 1.00 80.25 88 ASN A O 1
ATOM 685 N N . GLY A 1 89 ? 0.191 4.292 26.373 1.00 76.56 89 GLY A N 1
ATOM 686 C CA . GLY A 1 89 ? 0.385 5.674 26.836 1.00 76.56 89 GLY A CA 1
ATOM 687 C C . GLY A 1 89 ? 1.655 5.908 27.665 1.00 76.56 89 GLY A C 1
ATOM 688 O O . GLY A 1 89 ? 1.912 7.027 28.102 1.00 76.56 89 GLY A O 1
ATOM 689 N N . ASN A 1 90 ? 2.456 4.867 27.870 1.00 77.81 90 ASN A N 1
ATOM 690 C CA . ASN A 1 90 ? 3.786 4.883 28.487 1.00 77.81 90 ASN A CA 1
ATOM 691 C C . ASN A 1 90 ? 4.924 4.777 27.451 1.00 77.81 90 ASN A C 1
ATOM 693 O O . ASN A 1 90 ? 6.091 4.653 27.823 1.00 77.81 90 ASN A O 1
ATOM 697 N N . GLU A 1 91 ? 4.567 4.821 26.171 1.00 79.12 91 GLU A N 1
ATOM 698 C CA . GLU A 1 91 ? 5.467 4.819 25.024 1.00 79.12 91 GLU A CA 1
ATOM 699 C C . GLU A 1 91 ? 6.357 6.074 25.016 1.00 79.12 91 GLU A C 1
ATOM 701 O O . GLU A 1 91 ? 5.967 7.147 25.487 1.00 79.12 91 GLU A O 1
ATOM 706 N N . SER A 1 92 ? 7.549 5.962 24.432 1.00 73.25 92 SER A N 1
ATOM 707 C CA . SER A 1 92 ? 8.393 7.124 24.136 1.00 73.25 92 SER A CA 1
ATOM 708 C C . SER A 1 92 ? 7.699 8.037 23.116 1.00 73.25 92 SER A C 1
ATOM 710 O O . SER A 1 92 ? 7.151 7.556 22.130 1.00 73.25 92 SER A O 1
ATOM 712 N N . GLU A 1 93 ? 7.786 9.363 23.289 1.00 74.00 93 GLU A N 1
ATOM 713 C CA . GLU A 1 93 ? 7.316 10.342 22.285 1.00 74.00 93 GLU A CA 1
ATOM 714 C C . GLU A 1 93 ? 8.063 10.197 20.940 1.00 74.00 93 GLU A C 1
ATOM 716 O O . GLU A 1 93 ? 7.615 10.683 19.901 1.00 74.00 93 GLU A O 1
ATOM 721 N N . VAL A 1 94 ? 9.212 9.515 20.947 1.00 76.12 94 VAL A N 1
ATOM 722 C CA . VAL A 1 94 ? 10.040 9.278 19.765 1.00 76.12 94 VAL A CA 1
ATOM 723 C C . VAL A 1 94 ? 9.774 7.880 19.213 1.00 76.12 94 VAL A C 1
ATOM 725 O O . VAL A 1 94 ? 10.085 6.887 19.867 1.00 76.12 94 VAL A O 1
ATOM 728 N N . ILE A 1 95 ? 9.259 7.824 17.982 1.00 69.88 95 ILE A N 1
ATOM 729 C CA . ILE A 1 95 ? 9.136 6.590 17.196 1.00 69.88 95 ILE A CA 1
ATOM 730 C C . ILE A 1 95 ? 10.510 6.275 16.595 1.00 69.88 95 ILE A C 1
ATOM 732 O O . ILE A 1 95 ? 10.995 6.999 15.721 1.00 69.88 95 ILE A O 1
ATOM 736 N N . GLU A 1 96 ? 11.142 5.207 17.074 1.00 73.56 96 GLU A N 1
ATOM 737 C CA . GLU A 1 96 ? 12.396 4.697 16.520 1.00 73.56 96 GLU A CA 1
ATOM 738 C C . GLU A 1 96 ? 12.096 3.832 15.288 1.00 73.56 96 GLU A C 1
ATOM 740 O O . GLU A 1 96 ? 11.282 2.912 15.334 1.00 73.56 96 GLU A O 1
ATOM 745 N N . LEU A 1 97 ? 12.712 4.172 14.154 1.00 75.56 97 LEU A N 1
ATOM 746 C CA . LEU A 1 97 ? 12.536 3.470 12.885 1.00 75.56 97 LEU A CA 1
ATOM 747 C C . LEU A 1 97 ? 13.872 2.862 12.459 1.00 75.56 97 LEU A C 1
ATOM 749 O O . LEU A 1 97 ? 14.769 3.584 12.020 1.00 75.56 97 LEU A O 1
ATOM 753 N N . ASP A 1 98 ? 13.973 1.536 12.509 1.00 72.75 98 ASP A N 1
ATOM 754 C CA . ASP A 1 98 ? 15.108 0.802 11.948 1.00 72.75 98 ASP A CA 1
ATOM 755 C C . ASP A 1 98 ? 14.988 0.738 10.417 1.00 72.75 98 ASP A C 1
ATOM 757 O O . ASP A 1 98 ? 14.398 -0.175 9.833 1.00 72.75 98 ASP A O 1
ATOM 761 N N . LEU A 1 99 ? 15.536 1.743 9.732 1.00 71.31 99 LEU A N 1
ATOM 762 C CA . LEU A 1 99 ? 15.612 1.755 8.273 1.00 71.31 99 LEU A CA 1
ATOM 763 C C . LEU A 1 99 ? 16.794 0.895 7.810 1.00 71.31 99 LEU A C 1
ATOM 765 O O . LEU A 1 99 ? 17.952 1.297 7.917 1.00 71.31 99 LEU A O 1
ATOM 769 N N . MET A 1 100 ? 16.510 -0.273 7.229 1.00 58.59 100 MET A N 1
ATOM 770 C CA . MET A 1 100 ? 17.532 -1.071 6.551 1.00 58.59 100 MET A CA 1
ATOM 771 C C . MET A 1 100 ? 17.898 -0.413 5.215 1.00 58.59 100 MET A C 1
ATOM 773 O O . MET A 1 100 ? 17.297 -0.677 4.173 1.00 58.59 100 MET A O 1
ATOM 777 N N . LEU A 1 101 ? 18.879 0.487 5.255 1.00 67.56 101 LEU A N 1
ATOM 778 C CA . LEU A 1 101 ? 19.461 1.091 4.062 1.00 67.56 101 LEU A CA 1
ATOM 779 C C . LEU A 1 101 ? 20.370 0.055 3.394 1.00 67.56 101 LEU A C 1
ATOM 781 O O . LEU A 1 101 ? 21.424 -0.297 3.918 1.00 67.56 101 LEU A O 1
ATOM 785 N N . GLY A 1 102 ? 19.943 -0.469 2.245 1.00 66.69 102 GLY A N 1
ATOM 786 C CA . GLY A 1 102 ? 20.793 -1.338 1.436 1.00 66.69 102 GLY A CA 1
ATOM 787 C C . GLY A 1 102 ? 22.055 -0.594 0.994 1.00 66.69 102 GLY A C 1
ATOM 788 O O . GLY A 1 102 ? 21.980 0.559 0.569 1.00 66.69 102 GLY A O 1
ATOM 789 N N . ILE A 1 103 ? 23.213 -1.255 1.070 1.00 67.88 103 ILE A N 1
ATOM 790 C CA . ILE A 1 103 ? 24.446 -0.740 0.470 1.00 67.88 103 ILE A CA 1
ATOM 791 C C . ILE A 1 103 ? 24.312 -0.931 -1.042 1.00 67.88 103 ILE A C 1
ATOM 793 O O . ILE A 1 103 ? 24.310 -2.057 -1.536 1.00 67.88 103 ILE A O 1
ATOM 797 N N . ALA A 1 104 ? 24.146 0.169 -1.771 1.00 66.56 104 ALA A N 1
ATOM 798 C CA . ALA A 1 104 ? 24.249 0.169 -3.221 1.00 66.56 104 ALA A CA 1
ATOM 799 C C . ALA A 1 104 ? 25.701 0.480 -3.602 1.00 66.56 104 ALA A C 1
ATOM 801 O O . ALA A 1 104 ? 26.187 1.578 -3.332 1.00 66.56 104 ALA A O 1
ATOM 802 N N . ASP A 1 105 ? 26.385 -0.470 -4.241 1.00 78.69 105 ASP A N 1
ATOM 803 C CA . ASP A 1 105 ? 27.712 -0.227 -4.806 1.00 78.69 105 ASP A CA 1
ATOM 804 C C . ASP A 1 105 ? 27.586 0.678 -6.040 1.00 78.69 105 ASP A C 1
ATOM 806 O O . ASP A 1 105 ? 27.225 0.262 -7.144 1.00 78.69 105 ASP A O 1
ATOM 810 N N . LEU A 1 106 ? 27.861 1.965 -5.837 1.00 78.81 106 LEU A N 1
ATOM 811 C CA . LEU A 1 106 ? 27.858 2.979 -6.885 1.00 78.81 106 LEU A CA 1
ATOM 812 C C . LEU A 1 106 ? 29.227 2.971 -7.570 1.00 78.81 106 LEU A C 1
ATOM 814 O O . LEU A 1 106 ? 30.179 3.597 -7.115 1.00 78.81 106 LEU A O 1
ATOM 818 N N . HIS A 1 107 ? 29.339 2.248 -8.682 1.00 81.12 107 HIS A N 1
ATOM 819 C CA . HIS A 1 107 ? 30.605 2.134 -9.416 1.00 81.12 107 HIS A CA 1
ATOM 820 C C . HIS A 1 107 ? 30.952 3.363 -10.271 1.00 81.12 107 HIS A C 1
ATOM 822 O O . HIS A 1 107 ? 32.048 3.425 -10.828 1.00 81.12 107 HIS A O 1
ATOM 828 N N . THR A 1 108 ? 30.041 4.332 -10.410 1.00 85.75 108 THR A N 1
ATOM 829 C CA . THR A 1 108 ? 30.248 5.524 -11.242 1.00 85.75 108 THR A CA 1
ATOM 830 C C . THR A 1 108 ? 30.264 6.804 -10.401 1.00 85.75 108 THR A C 1
ATOM 832 O O . THR A 1 108 ? 29.433 6.966 -9.505 1.00 85.75 108 THR A O 1
ATOM 835 N N . PRO A 1 109 ? 31.168 7.758 -10.703 1.00 85.25 109 PRO A N 1
ATOM 836 C CA . PRO A 1 109 ? 31.283 9.006 -9.943 1.00 85.25 109 PRO A CA 1
ATOM 837 C C . PRO A 1 109 ? 30.024 9.879 -10.048 1.00 85.25 109 PRO A C 1
ATOM 839 O O . PRO A 1 109 ? 29.686 10.591 -9.109 1.00 85.25 109 PRO A O 1
ATOM 842 N N . GLU A 1 110 ? 29.294 9.790 -11.162 1.00 84.94 110 GLU A N 1
ATOM 843 C CA . GLU A 1 110 ? 28.011 10.474 -11.348 1.00 84.94 110 GLU A CA 1
ATOM 844 C C . GLU A 1 110 ? 26.936 9.944 -10.389 1.00 84.94 110 GLU A C 1
ATOM 846 O O . GLU A 1 110 ? 26.195 10.725 -9.795 1.00 84.94 110 GLU A O 1
ATOM 851 N N . ALA A 1 111 ? 26.880 8.625 -10.184 1.00 83.69 111 ALA A N 1
ATOM 852 C CA . ALA A 1 111 ? 25.901 8.018 -9.292 1.00 83.69 111 ALA A CA 1
ATOM 853 C C . ALA A 1 111 ? 26.222 8.308 -7.813 1.00 83.69 111 ALA A C 1
ATOM 855 O O . ALA A 1 111 ? 25.303 8.530 -7.025 1.00 83.69 111 ALA A O 1
ATOM 856 N N . VAL A 1 112 ? 27.510 8.402 -7.455 1.00 84.19 112 VAL A N 1
ATOM 857 C CA . VAL A 1 112 ? 27.951 8.885 -6.133 1.00 84.19 112 VAL A CA 1
ATOM 858 C C . VAL A 1 112 ? 27.520 10.340 -5.914 1.00 84.19 112 VAL A C 1
ATOM 860 O O . VAL A 1 112 ? 26.852 10.636 -4.925 1.00 84.19 112 VAL A O 1
ATOM 863 N N . ALA A 1 113 ? 27.800 11.235 -6.868 1.00 86.38 113 ALA A N 1
ATOM 864 C CA . ALA A 1 113 ? 27.432 12.650 -6.763 1.00 86.38 113 ALA A CA 1
ATOM 865 C C . ALA A 1 113 ? 25.908 12.868 -6.681 1.00 86.38 113 ALA A C 1
ATOM 867 O O . ALA A 1 113 ? 25.434 13.737 -5.941 1.00 86.38 113 ALA A O 1
ATOM 868 N N . ALA A 1 114 ? 25.124 12.070 -7.413 1.00 83.62 114 ALA A N 1
ATOM 869 C CA . ALA A 1 114 ? 23.666 12.102 -7.344 1.00 83.62 114 ALA A CA 1
ATOM 870 C C . ALA A 1 114 ? 23.141 11.639 -5.973 1.00 83.62 114 ALA A C 1
ATOM 872 O O . ALA A 1 114 ? 22.246 12.279 -5.416 1.00 83.62 114 ALA A O 1
ATOM 873 N N . ALA A 1 115 ? 23.715 10.572 -5.406 1.00 82.31 115 ALA A N 1
ATOM 874 C CA . ALA A 1 115 ? 23.341 10.070 -4.085 1.00 82.31 115 ALA A CA 1
ATOM 875 C C . ALA A 1 115 ? 23.651 11.091 -2.975 1.00 82.31 115 ALA A C 1
ATOM 877 O O . ALA A 1 115 ? 22.784 11.387 -2.151 1.00 82.31 115 ALA A O 1
ATOM 878 N N . GLU A 1 116 ? 24.842 11.695 -2.990 1.00 83.12 116 GLU A N 1
ATOM 879 C CA . GLU A 1 116 ? 25.228 12.746 -2.037 1.00 83.12 116 GLU A CA 1
ATOM 880 C C . GLU A 1 116 ? 24.310 13.972 -2.135 1.00 83.12 116 GLU A C 1
ATOM 882 O O . GLU A 1 116 ? 23.833 14.490 -1.121 1.00 83.12 116 GLU A O 1
ATOM 887 N N . SER A 1 117 ? 23.989 14.396 -3.361 1.00 80.25 117 SER A N 1
ATOM 888 C CA . SER A 1 117 ? 23.084 15.525 -3.606 1.00 80.25 117 SER A CA 1
ATOM 889 C C . SER A 1 117 ? 21.667 15.254 -3.087 1.00 80.25 117 SER A C 1
ATOM 891 O O . SER A 1 117 ? 21.036 16.150 -2.522 1.00 80.25 117 SER A O 1
ATOM 893 N N . ALA A 1 118 ? 21.167 14.021 -3.231 1.00 78.25 118 ALA A N 1
ATOM 894 C CA . ALA A 1 118 ? 19.855 13.621 -2.722 1.00 78.25 118 ALA A CA 1
ATOM 895 C C . ALA A 1 118 ? 19.802 13.632 -1.184 1.00 78.25 118 ALA A C 1
ATOM 897 O O . ALA A 1 118 ? 18.833 14.133 -0.608 1.00 78.25 118 ALA A O 1
ATOM 898 N N . ILE A 1 119 ? 20.855 13.145 -0.518 1.00 77.56 119 ILE A N 1
ATOM 899 C CA . ILE A 1 119 ? 20.962 13.155 0.950 1.00 77.56 119 ILE A CA 1
ATOM 900 C C . ILE A 1 119 ? 20.992 14.594 1.474 1.00 77.56 119 ILE A C 1
ATOM 902 O O . ILE A 1 119 ? 20.233 14.946 2.379 1.00 77.56 119 ILE A O 1
ATOM 906 N N . ILE A 1 120 ? 21.823 15.450 0.878 1.00 75.00 120 ILE A N 1
ATOM 907 C CA . ILE A 1 120 ? 21.937 16.859 1.272 1.00 75.00 120 ILE A CA 1
ATOM 908 C C . ILE A 1 120 ? 20.610 17.594 1.040 1.00 75.00 120 ILE A C 1
ATOM 910 O O . ILE A 1 120 ? 20.164 18.349 1.906 1.00 75.00 120 ILE A O 1
ATOM 914 N N . GLY A 1 121 ? 19.940 17.339 -0.088 1.00 71.19 121 GLY A N 1
ATOM 915 C CA . GLY A 1 121 ? 18.629 17.911 -0.392 1.00 71.19 121 GLY A CA 1
ATOM 916 C C . GLY A 1 121 ? 17.556 17.525 0.629 1.00 71.19 121 GLY A C 1
ATOM 917 O O . GLY A 1 121 ? 16.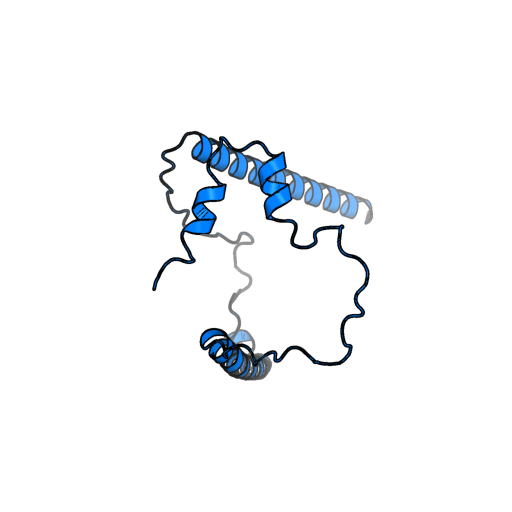808 18.393 1.086 1.00 71.19 121 GLY A O 1
ATOM 918 N N . LEU A 1 122 ? 17.516 16.253 1.043 1.00 70.75 122 LEU A N 1
ATOM 919 C CA . LEU A 1 122 ? 16.586 15.770 2.068 1.00 70.75 122 LEU A CA 1
ATOM 920 C C . LEU A 1 122 ? 16.853 16.437 3.422 1.00 70.75 122 LEU A C 1
ATOM 922 O O . LEU A 1 122 ? 15.924 16.918 4.070 1.00 70.75 122 LEU A O 1
ATOM 926 N N . ILE A 1 123 ? 18.123 16.518 3.823 1.00 72.75 123 ILE A N 1
ATOM 927 C CA . ILE A 1 123 ? 18.527 17.152 5.079 1.00 72.75 123 ILE A CA 1
ATOM 928 C C . ILE A 1 123 ? 18.096 18.623 5.072 1.00 72.75 123 ILE A C 1
ATOM 930 O O . ILE A 1 123 ? 17.371 19.046 5.971 1.00 72.75 123 ILE A O 1
ATOM 934 N N . ILE A 1 124 ? 18.448 19.399 4.042 1.00 72.81 124 ILE A N 1
ATOM 935 C CA . ILE A 1 124 ? 18.087 20.826 3.950 1.00 72.81 124 ILE A CA 1
ATOM 936 C C . ILE A 1 124 ? 16.562 21.027 3.981 1.00 72.81 124 ILE A C 1
ATOM 938 O O . ILE A 1 124 ? 16.076 21.937 4.663 1.00 72.81 124 ILE A O 1
ATOM 942 N N . ALA A 1 125 ? 15.797 20.172 3.297 1.00 67.81 125 ALA A N 1
ATOM 943 C CA . ALA A 1 125 ? 14.337 20.231 3.309 1.00 67.81 125 ALA A CA 1
ATOM 944 C C . ALA A 1 125 ? 13.758 19.960 4.709 1.00 67.81 125 ALA A C 1
ATOM 946 O O . ALA A 1 125 ? 12.871 20.693 5.156 1.00 67.81 125 ALA A O 1
ATOM 947 N N . LEU A 1 126 ? 14.299 18.974 5.431 1.00 72.94 126 LEU A N 1
ATOM 948 C CA . LEU A 1 126 ? 13.899 18.666 6.806 1.00 72.94 126 LEU A CA 1
ATOM 949 C C . LEU A 1 126 ? 14.222 19.820 7.767 1.00 72.94 126 LEU A C 1
ATOM 951 O O . LEU A 1 126 ? 13.359 20.210 8.554 1.00 72.94 126 LEU A O 1
ATOM 955 N N . TRP A 1 127 ? 15.406 20.437 7.666 1.00 73.81 127 TRP A N 1
ATOM 956 C CA . TRP A 1 127 ? 15.757 21.617 8.473 1.00 73.81 127 TRP A CA 1
ATOM 957 C C . TRP A 1 127 ? 14.828 22.802 8.195 1.00 73.81 127 TRP A C 1
ATOM 959 O O . TRP A 1 127 ? 14.395 23.483 9.129 1.00 73.81 127 TRP A O 1
ATOM 969 N N . SER A 1 128 ? 14.487 23.035 6.926 1.00 76.25 128 SER A N 1
ATOM 970 C CA . SER A 1 128 ? 13.570 24.108 6.531 1.00 76.25 128 SER A CA 1
ATOM 971 C C . SER A 1 128 ? 12.157 23.879 7.077 1.00 76.25 128 SER A C 1
ATOM 973 O O . SER A 1 128 ? 11.561 24.786 7.666 1.00 76.25 128 SER A O 1
ATOM 975 N N . TRP A 1 129 ? 11.642 22.651 6.966 1.00 79.00 129 TRP A N 1
ATOM 976 C CA . TRP A 1 129 ? 10.338 22.275 7.512 1.00 79.00 129 TRP A CA 1
ATOM 977 C C . TRP A 1 129 ? 10.298 22.410 9.039 1.00 79.00 129 TRP A C 1
ATOM 979 O O . TRP A 1 129 ? 9.372 23.011 9.591 1.00 79.00 129 TRP A O 1
ATOM 989 N N . MET A 1 130 ? 11.346 21.948 9.724 1.00 77.00 130 MET A N 1
ATOM 990 C CA . MET A 1 130 ? 11.447 22.026 11.180 1.00 77.00 130 MET A CA 1
ATOM 991 C C . MET A 1 130 ? 11.529 23.479 11.677 1.00 77.00 130 MET A C 1
ATOM 993 O O . MET A 1 130 ? 10.886 23.834 12.670 1.00 77.00 130 MET A O 1
ATOM 997 N N . LEU A 1 131 ? 12.254 24.353 10.967 1.00 77.31 131 LEU A N 1
ATOM 998 C CA . LEU A 1 131 ? 12.287 25.788 11.265 1.00 77.31 131 LEU A CA 1
ATOM 999 C C . LEU A 1 131 ? 10.904 26.429 11.074 1.00 77.31 131 LEU A C 1
ATOM 1001 O O . LEU A 1 131 ? 10.470 27.215 11.917 1.00 77.31 131 LEU A O 1
ATOM 1005 N N . ASN A 1 132 ? 10.184 26.050 10.016 1.00 74.44 132 ASN A N 1
ATOM 1006 C CA . ASN A 1 132 ? 8.848 26.567 9.729 1.00 74.44 132 ASN A CA 1
ATOM 1007 C C . ASN A 1 132 ? 7.833 26.176 10.820 1.00 74.44 132 ASN A C 1
ATOM 1009 O O . ASN A 1 132 ? 7.123 27.037 11.344 1.00 74.44 132 ASN A O 1
ATOM 1013 N N . ILE A 1 133 ? 7.844 24.914 11.264 1.00 77.25 133 ILE A N 1
ATOM 1014 C CA . ILE A 1 133 ? 7.021 24.453 12.396 1.00 77.25 133 ILE A CA 1
ATOM 1015 C C . ILE A 1 133 ? 7.351 25.238 13.666 1.00 77.25 133 ILE A C 1
ATOM 1017 O O . ILE A 1 133 ? 6.448 25.689 14.379 1.00 77.25 133 ILE A O 1
ATOM 1021 N N . ARG A 1 134 ? 8.641 25.436 13.957 1.00 72.31 134 ARG A N 1
ATOM 1022 C CA . ARG A 1 134 ? 9.078 26.156 15.159 1.00 72.31 134 ARG A CA 1
ATOM 1023 C C . ARG A 1 134 ? 8.637 27.620 15.137 1.00 72.31 134 ARG A C 1
ATOM 1025 O O . ARG A 1 134 ? 8.137 28.112 16.149 1.00 72.31 134 ARG A O 1
ATOM 1032 N N . CYS A 1 135 ? 8.756 28.291 13.991 1.00 62.88 135 CYS A N 1
ATOM 1033 C CA . CYS A 1 135 ? 8.262 29.654 13.792 1.00 62.88 135 CYS A CA 1
ATOM 1034 C C . CYS A 1 135 ? 6.736 29.732 13.928 1.00 62.88 135 CYS A C 1
ATOM 1036 O O . CYS A 1 135 ? 6.236 30.595 14.648 1.00 62.88 135 CYS A O 1
ATOM 1038 N N . SER A 1 136 ? 5.994 28.806 13.318 1.00 69.38 136 SER A N 1
ATOM 1039 C CA . SER A 1 136 ? 4.528 28.758 13.403 1.00 69.38 136 SER A CA 1
ATOM 1040 C C . SER A 1 136 ? 4.040 28.575 14.847 1.00 69.38 136 SER A C 1
ATOM 1042 O O . SER A 1 136 ? 3.157 29.298 15.316 1.00 69.38 136 SER A O 1
ATOM 1044 N N . ASN A 1 137 ? 4.689 27.694 15.612 1.00 63.03 137 ASN A N 1
ATOM 1045 C CA . ASN A 1 137 ? 4.383 27.484 17.028 1.00 63.03 137 ASN A CA 1
ATOM 1046 C C . ASN A 1 137 ? 4.768 28.678 17.920 1.00 63.03 137 ASN A C 1
ATOM 1048 O O . ASN A 1 137 ? 4.092 28.936 18.919 1.00 63.03 137 ASN A O 1
ATOM 1052 N N . TYR A 1 138 ? 5.823 29.425 17.576 1.00 60.19 138 TYR A N 1
ATOM 1053 C CA . TYR A 1 138 ? 6.182 30.669 18.269 1.00 60.19 138 TYR A CA 1
ATOM 1054 C C . TYR A 1 138 ? 5.150 31.776 18.016 1.00 60.19 138 TYR A C 1
ATOM 1056 O O . TYR A 1 138 ? 4.727 32.457 18.951 1.00 60.19 138 TYR A O 1
ATOM 1064 N N . VAL A 1 139 ? 4.691 31.913 16.769 1.00 63.81 139 VAL A N 1
ATOM 1065 C CA . VAL A 1 139 ? 3.639 32.866 16.396 1.00 63.81 139 VAL A CA 1
ATOM 1066 C C . VAL A 1 139 ? 2.320 32.499 17.072 1.00 63.81 139 VAL A C 1
ATOM 1068 O O . VAL A 1 139 ? 1.704 33.376 17.671 1.00 63.81 139 VAL A O 1
ATOM 1071 N N . LYS A 1 140 ? 1.914 31.221 17.086 1.00 62.28 140 LYS A N 1
ATOM 1072 C CA . LYS A 1 140 ? 0.740 30.786 17.864 1.00 62.28 140 LYS A CA 1
ATOM 1073 C C . LYS A 1 140 ? 0.874 31.180 19.334 1.00 62.28 140 LYS A C 1
ATOM 1075 O O . LYS A 1 140 ? -0.027 31.822 19.853 1.00 62.28 140 LYS A O 1
ATOM 1080 N N . ARG A 1 141 ? 2.007 30.896 19.985 1.00 55.34 141 ARG A N 1
ATOM 1081 C CA . ARG A 1 141 ? 2.208 31.251 21.402 1.00 55.34 141 ARG A CA 1
ATOM 1082 C C . ARG A 1 141 ? 2.095 32.748 21.701 1.00 55.34 141 ARG A C 1
ATOM 1084 O O . ARG A 1 141 ? 1.598 33.082 22.765 1.00 55.34 141 ARG A O 1
ATOM 1091 N N . LYS A 1 142 ? 2.499 33.632 20.784 1.00 58.56 142 LYS A N 1
ATOM 1092 C CA . LYS A 1 142 ? 2.363 35.089 20.965 1.00 58.56 142 LYS A CA 1
ATOM 1093 C C . LYS A 1 142 ? 0.961 35.651 20.714 1.00 58.56 142 LYS A C 1
ATOM 1095 O O . LYS A 1 142 ? 0.712 36.780 21.104 1.00 58.56 142 LYS A O 1
ATOM 1100 N N . ASN A 1 143 ? 0.075 34.910 20.047 1.00 57.19 143 ASN A N 1
ATOM 1101 C CA . ASN A 1 143 ? -1.297 35.358 19.767 1.00 57.19 143 ASN A CA 1
ATOM 1102 C C . ASN A 1 143 ? -2.313 34.899 20.832 1.00 57.19 143 ASN A C 1
ATOM 1104 O O . ASN A 1 143 ? -3.472 35.293 20.764 1.00 57.19 143 ASN A O 1
ATOM 1108 N N . TYR A 1 144 ? -1.894 34.069 21.795 1.00 54.00 144 TYR A N 1
ATOM 1109 C CA . TYR A 1 144 ? -2.724 33.590 22.913 1.00 54.00 144 TYR A CA 1
ATOM 1110 C C . TYR A 1 144 ? -2.279 34.148 24.283 1.00 54.00 144 TYR A C 1
ATOM 1112 O O . TYR A 1 144 ? -2.697 33.631 25.317 1.00 54.00 144 TYR A O 1
ATOM 1120 N N . THR A 1 145 ? -1.442 35.190 24.293 1.00 48.22 145 THR A N 1
ATOM 1121 C CA . THR A 1 145 ? -1.049 35.991 25.471 1.00 48.22 145 THR A CA 1
ATOM 1122 C C . THR A 1 145 ? -1.402 37.441 25.227 1.00 48.22 145 THR A C 1
ATOM 1124 O O . THR A 1 145 ? -1.950 38.077 26.148 1.00 48.22 145 THR A O 1
#

pLDDT: mean 71.87, std 14.7, range [39.19, 97.19]

Organism: Cucurbita maxima (NCBI:txid3661)

Sequence (145 aa):
MRHASKDLLCLERKDLPSSSLESSLLVCKKNSTSKEPCRNEKPITEPAPKSQVLGRVKDFLGVLSEANKKLQLDAKDDAEKYDIEALNGNESEVIELDLMLGIADLHTPEAVAAAESAIIGLIIALWSWMLNIRCSNYVKRKNYT

Foldseek 3Di:
DPDPPCVVVVVPPPPDDPVVVVVVPPPDDPDDDDDDDDPDDDPPPDPDPDDPVVVVVVVVVVVVVVVVVVVVVVCVVPVCVVPPPNDPVPDDPDDDDDDPDDDDPDPDPVVVVVVVVVVVVVVVVVVVVVVVVVVVVVVVVVVVD

Secondary structure (DSSP, 8-state):
---SSSGGGGTT-TTS-HHHHHHHH----S--------S------PPPPPPHHHHHHHHHHHHHHHHHHHHHHHHHH-TGGG-SS---S-S-SS-------------SHHHHHHHHHHHHHHHHHHHHHHHHHHHHHHHHHHH--

InterPro domains:
  IPR027921 NOP protein chaperone 1 [PF15370] (54-114)
  IPR027921 NOP protein chaperone 1 [PTHR28674] (1-121)

=== Feature glossary ===
A reading guide for the features in this record.

Start from the sequence.

  · This is the polypeptide sequence — one letter per residue, N-terminus first. Length ranges from a few dozen residues for small domains to over a thousand for large multi-domain proteins.

Fold it, and you get atomic coordinates and the backbone conformation that goes with them.

  · Structure coordinates are given as an mmCIF _atom_site loop: one row per atom with element, residue name, chain id, sequence number, and x/y/z position in Å. Only the four main-chain atoms per residue are included here; side chains are omitted to keep the record compact.

  · Backbone dihedral angles. Every residue except chain termini has a φ (preceding-C → N → Cα → C) and a ψ (N → Cα → C → next-N). They are reported in degrees following the IUPAC sign convention. Secondary structure is essentially a statement about which (φ, ψ) basin each residue occupies.

  · The SS8 string is DSSP's per-residue secondary-structure call. α-helix (H) means an i→i+4 H-bond ladder; β-strand (E) means the residue participates in a β-sheet; 3₁₀ (G) and π (I) are tighter and wider helices; T/S are turns/bends; '-' is loop.

  · SS3 is a coarse helix/strand/coil call (letters a/b/c) made by the P-SEA algorithm from inter-Cα distances and dihedrals. It is less detailed than DSSP but needs only Cα positions.

Summarize the fold with a handful of shape descriptors and a per-r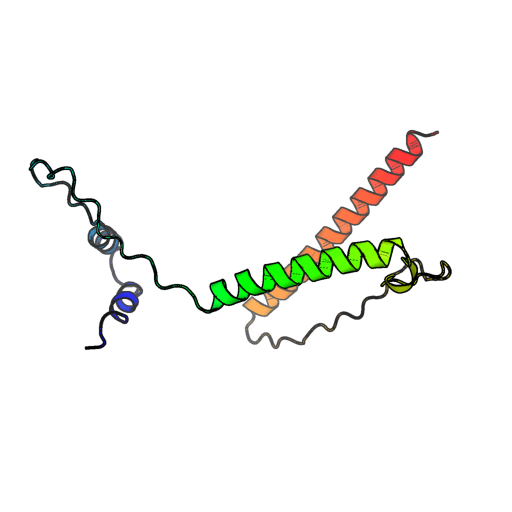esidue structural alphabet.

  · Radius of gyration (Rg) is the root-mean-square distance of Cα atoms from their centroid — a single number for overall size and compactness. A globular domain of N residues has Rg ≈ 2.2·N^0.38 Å; an extended or disordered chain has a much larger Rg. The Cα contact count is the number of residue pairs whose Cα atoms are within 8 Å and are more than four positions apart in sequence — a standard proxy for tertiary packing density. The bounding box is the smallest axis-aligned box enclosing all Cα atoms.

  · The Foldseek 3Di string encodes local tertiary geometry as a 20-letter alphabet — one character per residue — derived from the relative positions of nearby Cα atoms. Unlike the amino-acid sequence, 3Di is a direct function of the 3D structure, so two proteins with the same fold have similar 3Di strings even at low sequence identity.

  · Solvent-accessible surface area (SASA) is the area in Å² traced out by the centre of a 1.4 Å probe sphere (a water molecule) rolled over the protein's van der Waals surface (Shrake–Rupley / Lee–Richards construction). Buried residues have near-zero SASA; fully exposed residues can exceed 200 Å². The total SASA scales roughly with the number of surface residues.

Ask how reliable the model is.

  · pLDDT (predicted Local Distance Difference Test) is AlphaFold's per-residue confidence score, ranging from 0 to 100. Values above 90 indicate high confidence (typically well-packed cores); 70–90 is confident; 50–70 low confidence; below 50 usually means the region is disordered or the prediction is unreliable there. AlphaFold stores pLDDT in the mmCIF B-factor column.

  · B-factor (Debye–Waller factor) reflects atomic displacement in the crystal lattice. It is an experimental observable (units Å²), not a prediction; low values mean the atom is pinned down, high values mean it moves or is heterogeneous across the crystal.

  · Predicted Aligned Error (PAE) is an AlphaFold confidence matrix: entry (i, j) is the expected error in the position of residue j, in ångströms, when the prediction is superimposed on the true structure at residue i. Low PAE within a block of residues means that block is internally rigid and well-predicted; high PAE between two blocks means their relative placement is uncertain even if each block individually is confident.

Place it in context: what it resembles, what it is annotated as, and how it looks.

  · Nearest PDB neighbors are the top structural matches found by Foldseek when searching this structure against the entire Protein Data Bank. Each hit reports a TM-score (0 to 1; >0.5 almost always implies the same fold) and an E-value. These are *structural* homologs — they may share no detectable sequence similarity.

  · Functional annotations link the protein to curated databases. InterPro entries identify conserved domains and families by matching the sequence against member-database signatures (Pfam, PROSITE, CDD, …). Gene Ontology (GO) terms describe molecular function, biological process, and cellular component in a controlled vocabulary. CATH places the structure in a hierarchical fold classification (Class/Architecture/Topology/Homologous-superfamily). The organism is the source species.

  · Three diagnostic plots accompany the record. The Cα contact map visualizes the tertiary structure as a 2D adjacency matrix (8 Å cutoff, sequence-local contacts suppressed). The Ramachandran plot shows the distribution of backbone (φ, ψ) torsions, with points in the α and β basins reflecting secondary structure content. The PAE plot shows AlphaFold's inter-residue confidence as a color matrix.

  · Six rendered views show the 3D structure from the faces of a cube — i.e. along ±x, ±y, ±z. Rendering representation is drawn randomly per protein from cartoon (secondary-structure ribbons), sticks (backbone bonds), or molecular surface; coloring is either N→C rainbow (blue at the N-terminus through red at the C-terminus) or one color per chain.